Protein AF-A0A3R8LA28-F1 (afdb_monomer)

Sequence (110 aa):
MISAHALTAQLRLLAITLATISLTGASPAEPVALKTYLPDNYTTPATFSIPFARGALASTDDVHIQDGATTPPQQWHALNRWPDGSIQWAQVTCPPPPPPPSRLMRRERS

Structure (mmCIF, N/CA/C/O backbone):
data_AF-A0A3R8LA28-F1
#
_entry.id   AF-A0A3R8LA28-F1
#
loop_
_atom_site.group_PDB
_atom_site.id
_atom_site.type_symbol
_atom_site.label_atom_id
_atom_site.label_alt_id
_atom_site.label_comp_id
_atom_site.label_asym_id
_atom_site.label_entity_id
_atom_site.label_seq_id
_atom_site.pdbx_PDB_ins_code
_atom_site.Cartn_x
_atom_site.Cartn_y
_atom_site.Cartn_z
_atom_site.occupancy
_atom_site.B_iso_or_equiv
_atom_site.auth_seq_id
_atom_site.auth_comp_id
_atom_site.auth_asym_id
_atom_site.auth_atom_id
_atom_site.pdbx_PDB_model_num
ATOM 1 N N . MET A 1 1 ? -54.962 47.796 18.355 1.00 37.28 1 MET A N 1
ATOM 2 C CA . MET A 1 1 ? -54.279 46.803 19.210 1.00 37.28 1 MET A CA 1
ATOM 3 C C . MET A 1 1 ? -52.789 46.839 18.892 1.00 37.28 1 MET A C 1
ATOM 5 O O . MET A 1 1 ? -52.434 46.629 17.747 1.00 37.28 1 MET A O 1
ATOM 9 N N . ILE A 1 2 ? -52.022 47.259 19.903 1.00 36.53 2 ILE A N 1
ATOM 10 C CA . ILE A 1 2 ? -50.583 47.162 20.235 1.00 36.53 2 ILE A CA 1
ATOM 11 C C . ILE A 1 2 ? -49.538 46.915 19.121 1.00 36.53 2 ILE A C 1
ATOM 13 O O . ILE A 1 2 ? -49.597 45.969 18.347 1.00 36.53 2 ILE A O 1
ATOM 17 N N . SER A 1 3 ? -48.550 47.811 19.160 1.00 42.34 3 SER A N 1
ATOM 18 C CA . SER A 1 3 ? -47.334 47.991 18.365 1.00 42.34 3 SER A CA 1
ATOM 19 C C . SER A 1 3 ? -46.124 47.210 18.919 1.00 42.34 3 SER A C 1
ATOM 21 O O . SER A 1 3 ? -46.156 46.752 20.056 1.00 42.34 3 SER A O 1
ATOM 23 N N . ALA A 1 4 ? -45.029 47.238 18.149 1.00 40.94 4 ALA A N 1
ATOM 24 C CA . ALA A 1 4 ? -43.647 47.482 18.597 1.00 40.94 4 ALA A CA 1
ATOM 25 C C . ALA A 1 4 ? -42.615 46.357 18.417 1.00 40.94 4 ALA A C 1
ATOM 27 O O . ALA A 1 4 ? -42.821 45.185 18.705 1.00 40.94 4 ALA A O 1
ATOM 28 N N . HIS A 1 5 ? -41.462 46.813 17.931 1.00 47.88 5 HIS A N 1
ATOM 29 C CA . HIS A 1 5 ? -40.213 46.100 17.734 1.00 47.88 5 HIS A CA 1
ATOM 30 C C . HIS A 1 5 ? -39.516 45.850 19.083 1.00 47.88 5 HIS A C 1
ATOM 32 O O . HIS A 1 5 ? -39.328 46.800 19.837 1.00 47.88 5 HIS A O 1
ATOM 38 N N . ALA A 1 6 ? -39.104 44.608 19.344 1.00 40.00 6 ALA A N 1
ATOM 39 C CA . ALA A 1 6 ? -38.021 44.147 20.234 1.00 40.00 6 ALA A CA 1
ATOM 40 C C . ALA A 1 6 ? -38.168 42.608 20.290 1.00 40.00 6 ALA A C 1
ATOM 42 O O . ALA A 1 6 ? -39.284 42.115 20.336 1.00 40.00 6 ALA A O 1
ATOM 43 N N . LEU A 1 7 ? -37.153 41.752 20.243 1.00 38.44 7 LEU A N 1
ATOM 44 C CA . LEU A 1 7 ? -35.947 41.785 21.045 1.00 38.44 7 LEU A CA 1
ATOM 45 C C . LEU A 1 7 ? -34.924 40.801 20.452 1.00 38.44 7 LEU A C 1
ATOM 47 O O . LEU A 1 7 ? -35.235 39.692 20.026 1.00 38.44 7 LEU A O 1
ATOM 51 N N . THR A 1 8 ? -33.693 41.267 20.454 1.00 46.44 8 THR A N 1
ATOM 52 C CA . THR A 1 8 ? -32.419 40.628 20.156 1.00 46.44 8 THR A CA 1
ATOM 53 C C . THR A 1 8 ? -32.203 39.286 20.879 1.00 46.44 8 THR A C 1
ATOM 55 O O . THR A 1 8 ? -32.529 39.164 22.052 1.00 46.44 8 THR A O 1
ATOM 58 N N . ALA A 1 9 ? -31.513 38.363 20.193 1.00 41.03 9 ALA A N 1
ATOM 59 C CA . ALA A 1 9 ? -30.726 37.237 20.719 1.00 41.03 9 ALA A CA 1
ATOM 60 C C . ALA A 1 9 ? -31.450 36.104 21.480 1.00 41.03 9 ALA A C 1
ATOM 62 O O . ALA A 1 9 ? -31.849 36.278 22.620 1.00 41.03 9 ALA A O 1
ATOM 63 N N . GLN A 1 10 ? -31.402 34.880 20.930 1.00 44.25 10 GLN A N 1
ATOM 64 C CA . GLN A 1 10 ? -30.773 33.746 21.629 1.00 44.25 10 GLN A CA 1
ATOM 65 C C . GLN A 1 10 ? -30.605 32.512 20.723 1.00 44.25 10 GLN A C 1
ATOM 67 O O . GLN A 1 10 ? -31.547 31.838 20.323 1.00 44.25 10 GLN A O 1
ATOM 72 N N . LEU A 1 11 ? -29.336 32.223 20.436 1.00 42.22 11 LEU A N 1
ATOM 73 C CA . LEU A 1 11 ? -28.780 30.911 20.113 1.00 42.22 11 LEU A CA 1
ATOM 74 C C . LEU A 1 11 ? -29.414 29.808 20.995 1.00 42.22 11 LEU A C 1
ATOM 76 O O . LEU A 1 11 ? -29.367 29.949 22.216 1.00 42.22 11 LEU A O 1
ATOM 80 N N . ARG A 1 12 ? -29.882 28.692 20.409 1.00 45.44 12 ARG A N 1
ATOM 81 C CA . ARG A 1 12 ? -29.383 27.313 20.659 1.00 45.44 12 ARG A CA 1
ATOM 82 C C . ARG A 1 12 ? -30.331 26.203 20.153 1.00 45.44 12 ARG A C 1
ATOM 84 O O . ARG A 1 12 ? -31.390 25.986 20.716 1.00 45.44 12 ARG A O 1
ATOM 91 N N . LEU A 1 13 ? -29.773 25.424 19.218 1.00 43.78 13 LEU A N 1
ATOM 92 C CA . LEU A 1 13 ? -29.868 23.965 19.025 1.00 43.78 13 LEU A CA 1
ATOM 93 C C . LEU A 1 13 ? -31.187 23.280 18.601 1.00 43.78 13 LEU A C 1
ATOM 95 O O . LEU A 1 13 ? -32.280 23.655 18.990 1.00 43.78 13 LEU A O 1
ATOM 99 N N . LEU A 1 14 ? -30.957 22.139 17.926 1.00 40.16 14 LEU A N 1
ATOM 100 C CA . LEU A 1 14 ? -31.855 21.099 17.395 1.00 40.16 14 LEU A CA 1
ATOM 101 C C . LEU A 1 14 ? -32.404 21.412 15.987 1.00 40.16 14 LEU A C 1
ATOM 103 O O . LEU A 1 14 ? -33.011 22.443 15.775 1.00 40.16 14 LEU A O 1
ATOM 107 N N . ALA A 1 15 ? -32.234 20.597 14.949 1.00 43.44 15 ALA A N 1
ATOM 108 C CA . ALA A 1 15 ? -31.885 19.190 14.891 1.00 43.44 15 ALA A CA 1
ATOM 109 C C . ALA A 1 15 ? -30.986 18.921 13.682 1.00 43.44 15 ALA A C 1
ATOM 111 O O . ALA A 1 15 ? -31.230 19.357 12.561 1.00 43.44 15 ALA A O 1
ATOM 112 N N . ILE A 1 16 ? -29.942 18.162 13.972 1.00 45.06 16 ILE A N 1
ATOM 113 C CA . ILE A 1 16 ? -29.075 17.468 13.043 1.00 45.06 16 ILE A CA 1
ATOM 114 C C . ILE A 1 16 ? -29.987 16.619 12.147 1.00 45.06 16 ILE A C 1
ATOM 116 O O . ILE A 1 16 ? -30.512 15.602 12.597 1.00 45.06 16 ILE A O 1
ATOM 120 N N . THR A 1 17 ? -30.189 17.007 10.886 1.00 44.12 17 THR A N 1
ATOM 121 C CA . THR 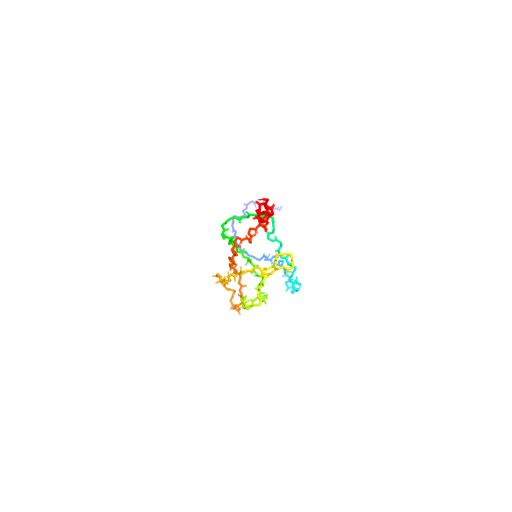A 1 17 ? -30.571 16.047 9.845 1.00 44.12 17 THR A CA 1
ATOM 122 C C . THR A 1 17 ? -29.342 15.195 9.584 1.00 44.12 17 THR A C 1
ATOM 124 O O . THR A 1 17 ? -28.546 15.421 8.675 1.00 44.12 17 THR A O 1
ATOM 127 N N . LEU A 1 18 ? -29.153 14.243 10.495 1.00 42.34 18 LEU A N 1
ATOM 128 C CA . LEU A 1 18 ? -28.201 13.164 10.391 1.00 42.34 18 LEU A CA 1
ATOM 129 C C . LEU A 1 18 ? -28.677 12.369 9.181 1.00 42.34 18 LEU A C 1
ATOM 131 O O . LEU A 1 18 ? -29.606 11.572 9.285 1.00 42.34 18 LEU A O 1
ATOM 135 N N . ALA A 1 19 ? -28.112 12.662 8.012 1.00 44.66 19 ALA A N 1
ATOM 136 C CA . ALA A 1 19 ? -28.210 11.772 6.877 1.00 44.66 19 ALA A CA 1
ATOM 137 C C . ALA A 1 19 ? -27.567 10.462 7.335 1.00 44.66 19 ALA A C 1
ATOM 139 O O . ALA A 1 19 ? -26.347 10.309 7.355 1.00 44.66 19 ALA A O 1
ATOM 140 N N . THR A 1 20 ? -28.412 9.550 7.803 1.00 44.91 20 THR A N 1
ATOM 141 C CA . THR A 1 20 ? -28.123 8.141 7.996 1.00 44.91 20 THR A CA 1
ATOM 142 C C . THR A 1 20 ? -27.763 7.583 6.631 1.00 44.91 20 THR A C 1
ATOM 144 O O . THR A 1 20 ? -28.601 7.012 5.937 1.00 44.91 20 THR A O 1
ATOM 147 N N . ILE A 1 21 ? -26.513 7.776 6.213 1.00 53.66 21 ILE A N 1
ATOM 148 C CA . ILE A 1 21 ? -25.918 6.886 5.231 1.00 53.66 21 ILE A CA 1
ATOM 149 C C . ILE A 1 21 ? -25.722 5.590 6.001 1.00 53.66 21 ILE A C 1
ATOM 151 O O . ILE A 1 21 ? -24.741 5.401 6.718 1.00 53.66 21 ILE A O 1
ATOM 155 N N . SER A 1 22 ? -26.732 4.734 5.920 1.00 40.31 22 SER A N 1
ATOM 156 C CA . SER A 1 22 ? -26.586 3.320 6.195 1.00 40.31 22 SER A CA 1
ATOM 157 C C . SER A 1 22 ? -25.394 2.834 5.370 1.00 40.31 22 SER A C 1
ATOM 159 O O . SER A 1 22 ? -25.522 2.630 4.166 1.00 40.31 22 SER A O 1
ATOM 161 N N . LEU A 1 23 ? -24.223 2.660 5.991 1.00 47.97 23 LEU A N 1
ATOM 162 C CA . LEU A 1 23 ? -23.169 1.806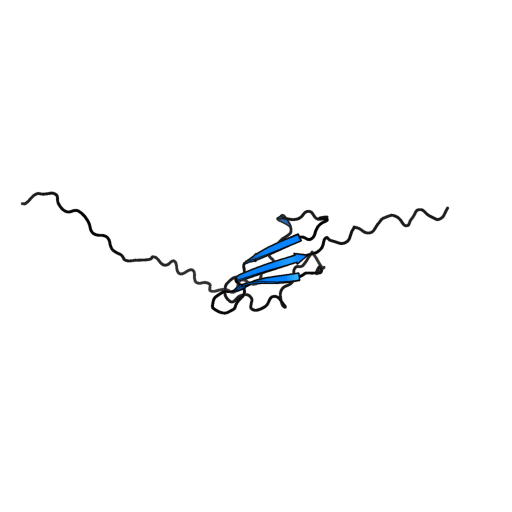 5.441 1.00 47.97 23 LEU A CA 1
ATOM 163 C C . LEU A 1 23 ? -23.637 0.354 5.610 1.00 47.97 23 LEU A C 1
ATOM 165 O O . LEU A 1 23 ? -23.113 -0.417 6.408 1.00 47.97 23 LEU A O 1
ATOM 169 N N . THR A 1 24 ? -24.709 0.001 4.906 1.00 44.19 24 THR A N 1
ATOM 170 C CA . THR A 1 24 ? -25.134 -1.378 4.711 1.00 44.19 24 THR A CA 1
ATOM 171 C C . THR A 1 24 ? -24.652 -1.771 3.334 1.00 44.19 24 THR A C 1
ATOM 173 O O . THR A 1 24 ? -25.172 -1.313 2.323 1.00 44.19 24 THR A O 1
ATOM 176 N N . GLY A 1 25 ? -23.620 -2.600 3.326 1.00 38.84 25 GLY A N 1
ATOM 177 C CA . GLY A 1 25 ? -23.009 -3.111 2.118 1.00 38.84 25 GLY A CA 1
ATOM 178 C C . GLY A 1 25 ? -21.510 -3.014 2.258 1.00 38.84 25 GLY A C 1
ATOM 179 O O . GLY A 1 25 ? -20.916 -1.994 1.925 1.00 38.84 25 GLY A O 1
ATOM 180 N N . ALA A 1 26 ? -20.899 -4.098 2.735 1.00 48.56 26 ALA A N 1
ATOM 181 C CA . ALA A 1 26 ? -19.592 -4.463 2.231 1.00 48.56 26 ALA A CA 1
ATOM 182 C C . ALA A 1 26 ? -19.687 -4.350 0.706 1.00 48.56 26 ALA A C 1
ATOM 184 O O . ALA A 1 26 ? -20.355 -5.162 0.065 1.00 48.56 26 ALA A O 1
ATOM 185 N N . SER A 1 27 ? -19.126 -3.279 0.143 1.00 44.84 27 SER A N 1
ATOM 186 C CA . SER A 1 27 ? -18.895 -3.250 -1.290 1.00 44.84 27 SER A CA 1
ATOM 187 C C . SER A 1 27 ? -18.048 -4.488 -1.554 1.00 44.84 27 SER A C 1
ATOM 189 O O . SER A 1 27 ? -17.024 -4.636 -0.873 1.00 44.84 27 SER A O 1
ATOM 191 N N . PRO A 1 28 ? -18.434 -5.399 -2.467 1.00 44.16 28 PRO A N 1
ATOM 192 C CA . PRO A 1 28 ? -17.449 -6.336 -2.974 1.00 44.16 28 PRO A CA 1
ATOM 193 C C . PRO A 1 28 ? -16.257 -5.480 -3.396 1.00 44.16 28 PRO A C 1
ATOM 195 O O . PRO A 1 28 ? -16.450 -4.388 -3.942 1.00 44.16 28 PRO A O 1
ATOM 198 N N . ALA A 1 29 ? -15.063 -5.898 -2.984 1.00 57.72 29 ALA A N 1
ATOM 199 C CA . ALA A 1 29 ? -13.825 -5.175 -3.212 1.00 57.72 29 ALA A CA 1
ATOM 200 C C . ALA A 1 29 ? -13.588 -5.077 -4.724 1.00 57.72 29 ALA A C 1
ATOM 202 O O . ALA A 1 29 ? -12.883 -5.894 -5.307 1.00 57.72 29 ALA A O 1
ATOM 203 N N . GLU A 1 30 ? -14.247 -4.124 -5.381 1.00 56.72 30 GLU A N 1
ATOM 204 C CA . GLU A 1 30 ? -13.967 -3.807 -6.765 1.00 56.72 30 GLU A CA 1
ATOM 205 C C . GLU A 1 30 ? -12.513 -3.334 -6.808 1.00 56.72 30 GLU A C 1
ATOM 207 O O . GLU A 1 30 ? -12.128 -2.472 -6.006 1.00 56.72 30 GLU A O 1
ATOM 212 N N . PRO A 1 31 ? -11.675 -3.919 -7.680 1.00 61.56 31 PRO A N 1
ATOM 213 C CA . PRO A 1 31 ? -10.279 -3.538 -7.768 1.00 61.56 31 PRO A CA 1
ATOM 214 C C . PRO A 1 31 ? -10.160 -2.035 -8.024 1.00 61.56 31 PRO A C 1
ATOM 216 O O . PRO A 1 31 ? -10.612 -1.523 -9.049 1.00 61.56 31 PRO A O 1
ATOM 219 N N . VAL A 1 32 ? -9.531 -1.312 -7.098 1.00 65.69 32 VAL A N 1
ATOM 220 C CA . VAL A 1 3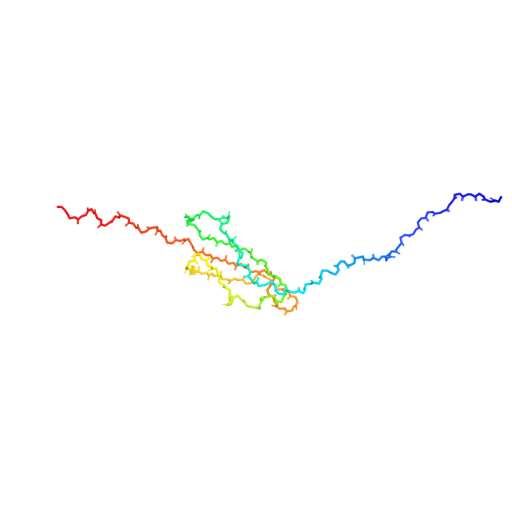2 ? -9.202 0.099 -7.308 1.00 65.69 32 VAL A CA 1
ATOM 221 C C . VAL A 1 32 ? -8.089 0.161 -8.352 1.00 65.69 32 VAL A C 1
ATOM 223 O O . VAL A 1 32 ? -6.956 -0.245 -8.092 1.00 65.69 32 VAL A O 1
ATOM 226 N N . ALA A 1 33 ? -8.401 0.643 -9.556 1.00 65.19 33 ALA A N 1
ATOM 227 C CA . ALA A 1 33 ? -7.430 0.714 -10.642 1.00 65.19 33 ALA A CA 1
ATOM 228 C C . ALA A 1 33 ? -6.354 1.782 -10.363 1.00 65.19 33 ALA A C 1
ATOM 230 O O . ALA A 1 33 ? -6.614 2.982 -10.433 1.00 65.19 33 ALA A O 1
ATOM 231 N N . LEU A 1 34 ? -5.116 1.347 -10.105 1.00 64.50 34 LEU A N 1
ATOM 232 C CA . LEU A 1 34 ? -3.956 2.233 -9.901 1.00 64.50 34 LEU A CA 1
ATOM 233 C C . LEU A 1 34 ? -3.345 2.758 -11.214 1.00 64.50 34 LEU A C 1
ATOM 235 O O . LEU A 1 34 ? -2.540 3.691 -11.197 1.00 64.50 34 LEU A O 1
ATOM 239 N N . LYS A 1 35 ? -3.734 2.177 -12.358 1.00 59.59 35 LYS A N 1
ATOM 240 C CA . LYS A 1 35 ? -3.106 2.405 -13.670 1.00 59.59 35 LYS A CA 1
ATOM 241 C C . LYS A 1 35 ? -3.124 3.870 -14.125 1.00 59.59 35 LYS A C 1
ATOM 243 O O . LYS A 1 35 ? -2.254 4.285 -14.877 1.00 59.59 35 LYS A O 1
ATOM 248 N N . THR A 1 36 ? -4.065 4.676 -13.637 1.00 59.94 36 THR A N 1
ATOM 249 C CA . THR A 1 36 ? -4.197 6.089 -14.028 1.00 59.94 36 THR A CA 1
ATOM 250 C C . THR A 1 36 ? -2.996 6.952 -13.616 1.00 59.94 36 THR A C 1
ATOM 252 O O . THR A 1 36 ? -2.801 8.021 -14.187 1.00 59.94 36 THR A O 1
ATOM 255 N N . TYR A 1 37 ? -2.179 6.511 -12.653 1.00 64.69 37 TYR A N 1
ATOM 256 C CA . TYR A 1 37 ? -1.129 7.348 -12.059 1.00 64.69 37 TYR A CA 1
ATOM 257 C C . TYR A 1 37 ? 0.305 6.975 -12.444 1.00 64.69 37 TYR A C 1
ATOM 259 O O . TYR A 1 37 ? 1.208 7.772 -12.192 1.00 64.69 37 TYR A O 1
ATOM 267 N N . LEU A 1 38 ? 0.538 5.809 -13.054 1.00 72.06 38 LEU A N 1
ATOM 268 C CA . LEU A 1 38 ? 1.883 5.369 -13.428 1.00 72.06 38 LEU A CA 1
ATOM 269 C C . LEU A 1 38 ? 2.006 5.131 -14.935 1.00 72.06 38 LEU A C 1
ATOM 271 O O . LEU A 1 38 ? 1.116 4.524 -15.529 1.00 72.06 38 LEU A O 1
ATOM 275 N N . PRO A 1 39 ? 3.125 5.537 -15.561 1.00 75.44 39 PRO A N 1
ATOM 276 C CA . PRO A 1 39 ? 3.452 5.070 -16.900 1.00 75.44 39 PRO A CA 1
ATOM 277 C C . PRO A 1 39 ? 3.764 3.566 -16.869 1.00 75.44 39 PRO A C 1
ATOM 279 O O . PRO A 1 39 ? 4.351 3.082 -15.904 1.00 75.44 39 PRO A O 1
ATOM 282 N N . ASP A 1 40 ? 3.475 2.846 -17.959 1.00 77.50 40 ASP A N 1
ATOM 283 C CA . ASP A 1 40 ? 3.697 1.388 -18.059 1.00 77.50 40 ASP A CA 1
ATOM 284 C C . ASP A 1 40 ? 5.173 0.959 -17.846 1.00 77.50 40 ASP A C 1
ATOM 286 O O . ASP A 1 40 ? 5.451 -0.213 -17.631 1.00 77.50 40 ASP A O 1
ATOM 290 N N . ASN A 1 41 ? 6.135 1.893 -17.899 1.00 78.62 41 ASN A N 1
ATOM 291 C CA . ASN A 1 41 ? 7.579 1.633 -17.778 1.00 78.62 41 ASN A CA 1
ATOM 292 C C . ASN A 1 41 ? 8.254 2.532 -16.729 1.00 78.62 41 ASN A C 1
ATOM 294 O O . ASN A 1 41 ? 9.320 3.102 -16.974 1.00 78.62 41 ASN A O 1
ATOM 298 N N . TYR A 1 42 ? 7.612 2.734 -15.581 1.00 82.19 42 TYR A N 1
ATOM 299 C CA . TYR A 1 42 ? 8.213 3.505 -14.495 1.00 82.19 42 TYR A CA 1
ATOM 300 C C . TYR A 1 42 ? 9.530 2.861 -14.014 1.00 82.19 42 TYR A C 1
ATOM 302 O O . TYR A 1 42 ? 9.655 1.642 -13.968 1.00 82.19 42 TYR A O 1
ATOM 310 N N . THR A 1 43 ? 10.537 3.674 -13.680 1.00 87.69 43 THR A N 1
ATOM 311 C CA . THR A 1 43 ? 11.909 3.198 -13.388 1.00 87.69 43 THR A CA 1
ATOM 312 C C . THR A 1 43 ? 12.285 3.237 -11.907 1.00 87.69 43 THR A C 1
ATOM 314 O O . THR A 1 43 ? 13.336 2.729 -11.522 1.00 87.69 43 THR A O 1
ATOM 317 N N . THR A 1 44 ? 11.438 3.821 -11.063 1.00 89.94 44 THR A N 1
ATOM 318 C CA . THR A 1 44 ? 11.643 3.960 -9.614 1.00 89.94 44 THR A CA 1
ATOM 319 C C . THR A 1 44 ? 10.504 3.289 -8.859 1.00 89.94 44 THR A C 1
ATOM 321 O O . THR A 1 44 ? 9.386 3.342 -9.355 1.00 89.94 44 THR A O 1
ATOM 324 N N . PRO A 1 45 ? 10.713 2.724 -7.659 1.00 91.44 45 PRO A N 1
ATOM 325 C CA . PRO A 1 45 ? 9.617 2.152 -6.882 1.00 91.44 45 PRO A CA 1
ATOM 326 C C . PRO A 1 45 ? 8.428 3.111 -6.761 1.00 91.44 45 PRO A C 1
ATOM 328 O O . PRO A 1 45 ? 8.610 4.310 -6.537 1.00 91.44 45 PRO A O 1
ATOM 331 N N . ALA A 1 46 ? 7.224 2.577 -6.927 1.00 89.31 46 ALA A N 1
ATOM 332 C CA . ALA A 1 46 ? 5.992 3.334 -6.814 1.00 89.31 46 ALA A CA 1
ATOM 333 C C . ALA A 1 46 ? 5.324 3.048 -5.472 1.00 89.31 46 ALA A C 1
ATOM 335 O O . ALA A 1 46 ? 5.149 1.887 -5.098 1.00 89.31 46 ALA A O 1
ATOM 336 N N . THR A 1 47 ? 4.928 4.108 -4.771 1.00 91.62 47 THR A N 1
ATOM 337 C CA . THR A 1 47 ? 4.290 4.022 -3.457 1.00 91.62 47 THR A CA 1
ATOM 338 C C . THR A 1 47 ? 2.921 4.688 -3.492 1.00 91.62 47 THR A C 1
ATOM 340 O O . THR A 1 47 ? 2.790 5.831 -3.929 1.00 91.62 47 THR A O 1
ATOM 343 N N . PHE A 1 48 ? 1.906 3.989 -2.987 1.00 88.12 48 PHE A N 1
ATOM 344 C CA . PHE A 1 48 ? 0.521 4.455 -2.948 1.00 88.12 48 PHE A CA 1
ATOM 345 C C . PHE A 1 48 ? -0.054 4.335 -1.545 1.00 88.12 48 PHE A C 1
ATOM 347 O O . PHE A 1 48 ? 0.256 3.381 -0.835 1.00 88.12 48 PHE A O 1
ATOM 354 N N . SER A 1 49 ? -0.946 5.256 -1.186 1.00 91.44 49 SER A N 1
ATOM 355 C CA . SER A 1 49 ? -1.761 5.160 0.026 1.00 91.44 49 SER A CA 1
ATOM 356 C C . SER A 1 49 ? -3.211 4.894 -0.359 1.00 91.44 49 SER A C 1
ATOM 358 O O . SER A 1 49 ? -3.792 5.646 -1.140 1.00 91.44 49 SER A O 1
ATOM 360 N N . ILE A 1 50 ? -3.792 3.831 0.191 1.00 90.25 50 ILE A N 1
ATOM 361 C CA . ILE A 1 50 ? -5.134 3.351 -0.140 1.00 90.25 50 ILE A CA 1
ATOM 362 C C . ILE A 1 50 ? -6.004 3.428 1.124 1.00 90.25 50 ILE A C 1
ATOM 364 O O . ILE A 1 50 ? -5.622 2.861 2.156 1.00 90.25 50 ILE A O 1
ATOM 368 N N . PRO A 1 51 ? -7.148 4.135 1.077 1.00 92.00 51 PRO A N 1
ATOM 369 C CA . PRO A 1 51 ? -8.095 4.156 2.178 1.00 92.00 51 PRO A CA 1
ATOM 370 C C . PRO A 1 51 ? -8.985 2.911 2.154 1.00 92.00 51 PRO A C 1
ATOM 372 O O . PRO A 1 51 ? -9.425 2.466 1.094 1.00 92.00 51 PRO A O 1
ATOM 375 N N . PHE A 1 52 ? -9.321 2.403 3.336 1.00 88.12 52 PHE A N 1
ATOM 376 C CA . PHE A 1 52 ? -10.269 1.309 3.520 1.00 88.12 52 PHE A CA 1
ATOM 377 C C . PHE A 1 52 ? -11.437 1.754 4.398 1.00 88.12 52 PHE A C 1
ATOM 379 O O . PHE A 1 52 ? -11.286 2.505 5.370 1.00 88.12 52 PHE A O 1
ATOM 386 N N . ALA A 1 53 ? -12.630 1.272 4.049 1.00 90.12 53 ALA A N 1
ATOM 387 C CA . ALA A 1 53 ? -13.807 1.470 4.876 1.00 90.12 53 ALA A CA 1
ATOM 388 C C . ALA A 1 53 ? -13.627 0.785 6.239 1.00 90.12 53 ALA A C 1
ATOM 390 O O . ALA A 1 53 ? -12.954 -0.240 6.370 1.00 90.12 53 ALA A O 1
ATOM 391 N N . ARG A 1 54 ? -14.253 1.352 7.269 1.00 93.25 54 ARG A N 1
ATOM 392 C CA . ARG A 1 54 ? -14.229 0.783 8.616 1.00 93.25 54 ARG A CA 1
ATOM 393 C C . ARG A 1 54 ? -14.808 -0.634 8.619 1.00 93.25 54 ARG A C 1
ATOM 395 O O . ARG A 1 54 ? -15.866 -0.869 8.044 1.00 93.25 54 ARG A O 1
ATOM 402 N N . GLY A 1 55 ? -14.103 -1.563 9.256 1.00 92.50 55 GLY A N 1
ATOM 403 C CA . GLY A 1 55 ? -14.447 -2.984 9.309 1.00 92.50 55 GLY A CA 1
ATOM 404 C C . GLY A 1 55 ? -14.120 -3.779 8.038 1.00 92.50 55 GLY A C 1
ATOM 405 O O . GLY A 1 55 ? -14.318 -4.989 8.042 1.00 92.50 55 GLY A O 1
ATOM 406 N N . ALA A 1 56 ? -13.616 -3.147 6.969 1.00 90.19 56 ALA A N 1
ATOM 407 C CA . ALA A 1 56 ? -13.392 -3.825 5.689 1.00 90.19 56 ALA A CA 1
ATOM 408 C C . ALA A 1 56 ? -12.091 -4.636 5.637 1.00 90.19 56 ALA A C 1
ATOM 410 O O . ALA A 1 56 ? -12.035 -5.652 4.951 1.00 90.19 56 ALA A O 1
ATOM 411 N N . LEU A 1 57 ? -11.047 -4.189 6.343 1.00 91.50 57 LEU A N 1
ATOM 412 C CA . LEU A 1 57 ? -9.736 -4.831 6.308 1.00 91.50 57 LEU A CA 1
ATOM 413 C C . LEU A 1 57 ? -9.120 -4.918 7.705 1.00 91.50 57 LEU A C 1
ATOM 415 O O . LEU A 1 57 ? -8.901 -3.898 8.355 1.00 91.50 57 LEU A O 1
ATOM 419 N N . ALA A 1 58 ? -8.816 -6.130 8.170 1.00 92.50 58 ALA A N 1
ATOM 420 C CA . ALA A 1 58 ? -8.200 -6.351 9.481 1.00 92.50 58 ALA A CA 1
ATOM 421 C C . ALA A 1 58 ? -6.658 -6.352 9.422 1.00 92.50 58 ALA A C 1
ATOM 423 O O . ALA A 1 58 ? -6.000 -5.734 10.270 1.00 92.50 58 ALA A O 1
ATOM 424 N N . SER A 1 59 ? -6.092 -7.006 8.403 1.00 92.56 59 SER A N 1
ATOM 425 C CA . SER A 1 59 ? -4.651 -7.129 8.157 1.00 92.56 59 SER A CA 1
ATOM 426 C C . SER A 1 59 ? -4.310 -6.842 6.696 1.00 92.56 59 SER A C 1
ATOM 428 O O . SER A 1 59 ? -5.160 -6.968 5.823 1.00 92.56 59 SER A O 1
ATOM 430 N N . THR A 1 60 ? -3.061 -6.465 6.425 1.00 93.00 60 THR A N 1
ATOM 431 C CA . THR A 1 60 ? -2.537 -6.307 5.060 1.00 93.00 60 THR A CA 1
ATOM 432 C C . THR A 1 60 ? -2.123 -7.628 4.413 1.00 93.00 60 THR A C 1
ATOM 434 O O . THR A 1 60 ? -1.820 -7.633 3.227 1.00 93.00 60 THR A O 1
ATOM 437 N N . ASP A 1 61 ? -2.094 -8.728 5.170 1.00 89.25 61 ASP A N 1
ATOM 438 C CA . ASP A 1 61 ? -1.620 -10.033 4.683 1.00 89.25 61 ASP A CA 1
ATOM 439 C C . ASP A 1 61 ? -2.498 -10.608 3.560 1.00 89.25 61 ASP A C 1
ATOM 441 O O . ASP A 1 61 ? -1.996 -11.310 2.687 1.00 89.25 61 ASP A O 1
ATOM 445 N N . ASP A 1 62 ? -3.787 -10.252 3.551 1.00 81.38 62 ASP A N 1
ATOM 446 C CA . ASP A 1 62 ? -4.775 -10.716 2.569 1.00 81.38 62 ASP A CA 1
ATOM 447 C C . ASP A 1 62 ? -4.957 -9.745 1.383 1.00 81.38 62 ASP A C 1
ATOM 449 O O . ASP A 1 62 ? -5.862 -9.916 0.562 1.00 81.38 62 ASP A O 1
ATOM 453 N N . VAL A 1 63 ? -4.140 -8.688 1.292 1.00 86.81 63 VAL A N 1
ATOM 454 C CA . VAL A 1 63 ? -4.263 -7.661 0.247 1.00 86.81 63 VAL A CA 1
ATOM 455 C C . VAL A 1 63 ? -3.173 -7.817 -0.798 1.00 86.81 63 VAL A C 1
ATOM 457 O O . VAL A 1 63 ? -1.980 -7.846 -0.496 1.00 86.81 63 VAL A O 1
ATOM 460 N N . HIS A 1 64 ? -3.590 -7.826 -2.063 1.00 88.25 64 HIS A N 1
ATOM 461 C CA . HIS A 1 64 ? -2.680 -7.922 -3.192 1.00 88.25 64 HIS A CA 1
ATOM 462 C C . HIS A 1 64 ? -3.008 -6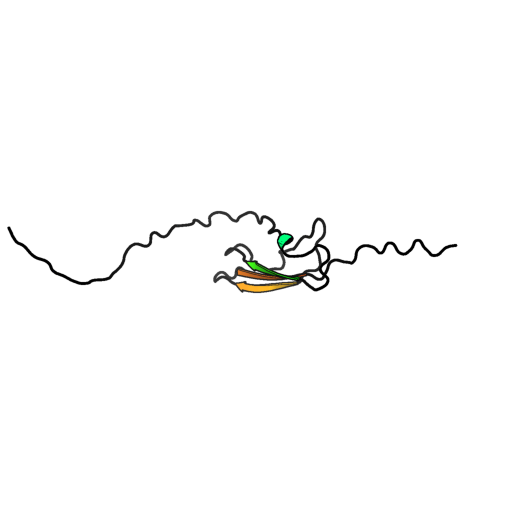.897 -4.276 1.00 88.25 64 HIS A C 1
ATOM 464 O O . HIS A 1 64 ? -4.147 -6.782 -4.722 1.00 88.25 64 HIS A O 1
ATOM 470 N N . ILE A 1 65 ? -1.981 -6.197 -4.749 1.00 86.00 65 ILE A N 1
ATOM 471 C CA . ILE A 1 65 ? -1.991 -5.491 -6.026 1.00 86.00 65 ILE A CA 1
ATOM 472 C C . ILE A 1 65 ? -1.787 -6.509 -7.147 1.00 86.00 65 ILE A C 1
ATOM 474 O O . ILE A 1 65 ? -0.891 -7.350 -7.071 1.00 86.00 65 ILE A O 1
ATOM 478 N N . GLN A 1 66 ? -2.606 -6.404 -8.190 1.00 86.12 66 GLN A N 1
ATOM 479 C CA . GLN A 1 66 ? -2.476 -7.171 -9.426 1.00 86.12 66 GLN A CA 1
ATOM 480 C C . GLN A 1 66 ? -2.139 -6.230 -10.587 1.00 86.12 66 GLN A C 1
ATOM 482 O O . GLN A 1 66 ? -2.728 -5.155 -10.712 1.00 86.12 66 GLN A O 1
ATOM 487 N N . ASP A 1 67 ? -1.214 -6.657 -11.444 1.00 79.62 67 ASP A N 1
ATOM 488 C CA . ASP A 1 67 ? -0.925 -6.059 -12.746 1.00 79.62 67 ASP A CA 1
ATOM 489 C C . ASP A 1 67 ? -1.235 -7.090 -13.842 1.00 79.62 67 ASP A C 1
ATOM 491 O O . ASP A 1 67 ? -0.477 -8.036 -14.093 1.00 79.62 67 ASP A O 1
ATOM 495 N N . GLY A 1 68 ? -2.426 -6.964 -14.434 1.00 81.12 68 GLY A N 1
ATOM 496 C CA . GLY A 1 68 ? -2.971 -7.958 -15.355 1.00 81.12 68 GLY A CA 1
ATOM 497 C C . GLY A 1 68 ? -3.096 -9.334 -14.694 1.00 81.12 68 GLY A C 1
ATOM 498 O O . GLY A 1 68 ? -3.858 -9.510 -13.751 1.00 81.12 68 GLY A O 1
ATOM 499 N N . ALA A 1 69 ? -2.344 -10.314 -15.201 1.00 83.25 69 ALA A N 1
ATOM 500 C CA . ALA A 1 69 ? -2.298 -11.677 -14.663 1.00 83.25 69 ALA A CA 1
ATOM 501 C C . ALA A 1 69 ? -1.169 -11.898 -13.638 1.00 83.25 69 ALA A C 1
ATOM 503 O O . ALA A 1 69 ? -0.952 -13.025 -13.193 1.00 83.25 69 ALA A O 1
ATOM 504 N N . THR A 1 70 ? -0.408 -10.854 -13.305 1.00 82.94 70 THR A N 1
ATOM 505 C CA . THR A 1 70 ? 0.768 -10.950 -12.437 1.00 82.94 70 THR A CA 1
ATOM 506 C C . THR A 1 70 ? 0.536 -10.242 -11.111 1.00 82.94 70 THR A C 1
ATOM 508 O O . THR A 1 70 ? -0.146 -9.224 -11.042 1.00 82.94 70 THR A O 1
ATOM 511 N N . THR A 1 71 ? 1.134 -10.774 -10.050 1.00 88.12 71 THR A N 1
ATOM 512 C CA . THR A 1 71 ? 1.176 -10.130 -8.736 1.00 88.12 71 THR A CA 1
ATOM 513 C C . THR A 1 71 ? 2.612 -9.667 -8.516 1.00 88.12 71 THR A C 1
ATOM 515 O O . THR A 1 71 ? 3.466 -10.508 -8.215 1.00 88.12 71 THR A O 1
ATOM 518 N N . PRO A 1 72 ? 2.933 -8.377 -8.723 1.00 87.19 72 PRO A N 1
ATOM 519 C CA . PRO A 1 72 ? 4.289 -7.893 -8.503 1.00 87.19 72 PRO A CA 1
ATOM 520 C C . PRO A 1 72 ? 4.692 -8.054 -7.027 1.00 87.19 72 PRO A C 1
ATOM 522 O O . PRO A 1 72 ? 3.823 -8.097 -6.145 1.00 87.19 72 PRO A O 1
ATOM 525 N N . PRO A 1 73 ? 6.004 -8.112 -6.725 1.00 92.19 73 PRO A N 1
ATOM 526 C CA . PRO A 1 73 ? 6.471 -7.971 -5.354 1.00 92.19 73 PRO A CA 1
ATOM 527 C C . PRO A 1 73 ? 5.903 -6.686 -4.751 1.00 92.19 73 PRO A C 1
ATOM 529 O O . PRO A 1 73 ? 5.928 -5.633 -5.382 1.00 92.19 73 PRO A O 1
ATOM 532 N N . GLN A 1 74 ? 5.378 -6.776 -3.538 1.00 93.56 74 GLN A N 1
ATOM 533 C CA . GLN A 1 74 ? 4.687 -5.669 -2.893 1.00 93.56 74 GLN A CA 1
ATOM 534 C C . GLN A 1 74 ? 4.983 -5.680 -1.403 1.00 93.56 74 GLN A C 1
ATOM 536 O O . GLN A 1 74 ? 5.023 -6.739 -0.775 1.00 93.56 74 GLN A O 1
ATOM 541 N N . GLN A 1 75 ? 5.191 -4.496 -0.842 1.00 96.00 75 GLN A N 1
ATOM 542 C CA . GLN A 1 75 ? 5.391 -4.319 0.586 1.00 96.00 75 GLN A CA 1
ATOM 543 C C . GLN A 1 75 ? 4.290 -3.430 1.142 1.00 96.00 75 GLN A C 1
ATOM 545 O O . GLN A 1 75 ? 4.169 -2.271 0.744 1.00 96.00 75 GLN A O 1
ATOM 550 N N . TRP A 1 76 ? 3.516 -3.983 2.071 1.00 95.62 76 TRP A N 1
ATOM 551 C CA . TRP A 1 76 ? 2.416 -3.288 2.721 1.00 95.62 76 TRP A CA 1
ATOM 552 C C . TRP A 1 76 ? 2.793 -2.776 4.106 1.00 95.62 76 TRP A C 1
ATOM 554 O O . TRP A 1 76 ? 3.552 -3.405 4.845 1.00 95.62 76 TRP A O 1
ATOM 564 N N . HIS A 1 77 ? 2.210 -1.639 4.473 1.00 95.75 77 HIS A N 1
ATOM 565 C CA . HIS A 1 77 ? 2.293 -1.080 5.812 1.00 95.75 77 HIS A CA 1
ATOM 566 C C . HIS A 1 77 ? 0.970 -0.412 6.192 1.00 95.75 77 HIS A C 1
ATOM 568 O O . HIS A 1 77 ? 0.480 0.461 5.477 1.00 95.75 77 HIS A O 1
ATOM 574 N N . ALA A 1 78 ? 0.384 -0.795 7.327 1.00 96.00 78 ALA A N 1
ATOM 575 C CA . ALA A 1 78 ? -0.778 -0.095 7.867 1.00 96.00 78 ALA A CA 1
ATOM 576 C C . ALA A 1 78 ? -0.333 1.253 8.455 1.00 96.00 78 ALA A C 1
ATOM 578 O O . ALA A 1 78 ? 0.454 1.282 9.396 1.00 96.00 78 ALA A O 1
ATOM 579 N N . LEU A 1 79 ? -0.847 2.360 7.917 1.00 96.81 79 LEU A N 1
ATOM 580 C CA . LEU A 1 79 ? -0.512 3.712 8.375 1.00 96.81 79 LEU A CA 1
ATOM 581 C C . LEU A 1 79 ? -1.325 4.107 9.610 1.00 96.81 79 LEU A C 1
ATOM 583 O O . LEU A 1 79 ? -0.801 4.728 10.531 1.00 96.81 79 LEU A O 1
ATOM 587 N N . ASN A 1 80 ? -2.614 3.761 9.632 1.00 96.50 80 ASN A N 1
ATOM 588 C CA . ASN A 1 80 ? -3.484 3.976 10.784 1.00 96.50 80 ASN A CA 1
ATOM 589 C C . ASN A 1 80 ? -4.674 3.002 10.800 1.00 96.50 80 ASN A C 1
ATOM 591 O O . ASN A 1 80 ? -4.933 2.260 9.846 1.00 96.50 80 ASN A O 1
ATOM 595 N N . ARG A 1 81 ? -5.393 2.996 11.925 1.00 97.56 81 ARG A N 1
ATOM 596 C CA . ARG A 1 81 ? -6.516 2.095 12.191 1.00 97.56 81 ARG A CA 1
ATOM 597 C C . ARG A 1 81 ? -7.713 2.86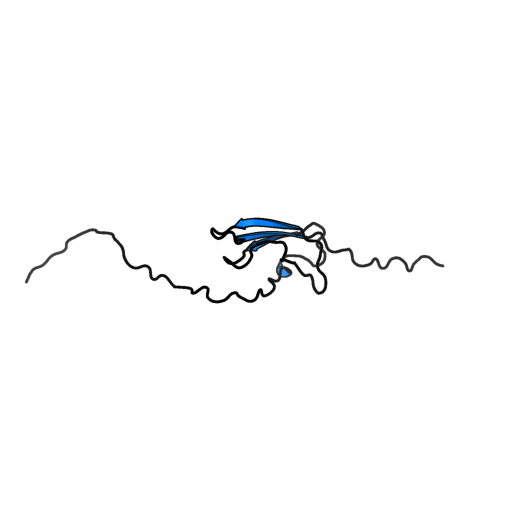1 12.737 1.00 97.56 81 ARG A C 1
ATOM 599 O O . ARG A 1 81 ? -7.557 3.844 13.459 1.00 97.56 81 ARG A O 1
ATOM 606 N N . TRP A 1 82 ? -8.900 2.369 12.416 1.00 97.25 82 TRP A N 1
ATOM 607 C CA . TRP A 1 82 ? -10.148 2.771 13.044 1.00 97.25 82 TRP A CA 1
ATOM 608 C C . TRP A 1 82 ? -10.214 2.284 14.505 1.00 97.25 82 TRP A C 1
ATOM 610 O O . TRP A 1 82 ? -9.478 1.372 14.887 1.00 97.25 82 TRP A O 1
ATOM 620 N N . PRO A 1 83 ? -11.129 2.824 15.336 1.00 97.69 83 PRO A N 1
ATOM 621 C CA . PRO A 1 83 ? -11.267 2.409 16.738 1.00 97.69 83 PRO A CA 1
ATOM 622 C C . PRO A 1 83 ? -11.619 0.93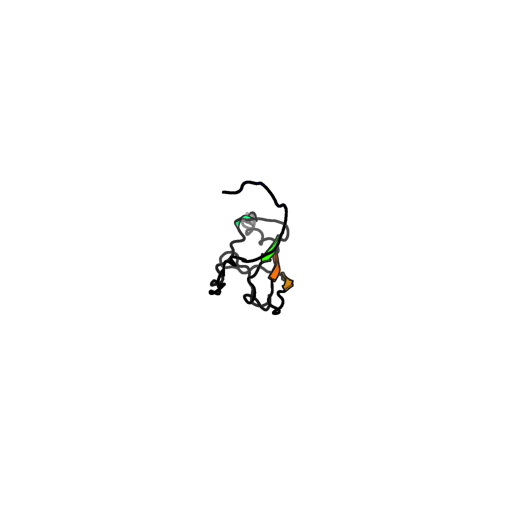0 16.966 1.00 97.69 83 PRO A C 1
ATOM 624 O O . PRO A 1 83 ? -11.434 0.432 18.069 1.00 97.69 83 PRO A O 1
ATOM 627 N N . ASP A 1 84 ? -12.144 0.229 15.957 1.00 95.38 84 ASP A N 1
ATOM 628 C CA . ASP A 1 84 ? -12.410 -1.218 16.019 1.00 95.38 84 ASP A CA 1
ATOM 629 C C . ASP A 1 84 ? -11.197 -2.084 15.635 1.00 95.38 84 ASP A C 1
ATOM 631 O O . ASP A 1 84 ? -11.301 -3.306 15.590 1.00 95.38 84 ASP A O 1
ATOM 635 N N . GLY A 1 85 ? -10.051 -1.462 15.349 1.00 95.62 85 GLY A N 1
ATOM 636 C CA . GLY A 1 85 ? -8.817 -2.135 14.957 1.00 95.62 85 GLY A CA 1
ATOM 637 C C . GLY A 1 85 ? -8.679 -2.398 13.456 1.00 95.62 85 GLY A C 1
ATOM 638 O O . GLY A 1 85 ? -7.576 -2.739 13.016 1.00 95.62 85 GLY A O 1
ATOM 639 N N . SER A 1 86 ? -9.730 -2.195 12.656 1.00 95.88 86 SER A N 1
ATOM 640 C CA . SER A 1 86 ? -9.632 -2.299 11.195 1.00 95.88 86 SER A CA 1
ATOM 641 C C . SER A 1 86 ? -8.718 -1.215 10.618 1.00 95.88 86 SER A C 1
ATOM 643 O O . SER A 1 86 ? -8.596 -0.118 11.164 1.00 95.88 86 SER A O 1
ATOM 645 N N . ILE A 1 87 ? -8.033 -1.525 9.523 1.00 95.56 87 ILE A N 1
ATOM 646 C CA . ILE A 1 87 ? -7.126 -0.603 8.842 1.00 95.56 87 ILE A CA 1
ATOM 647 C C . ILE A 1 87 ? -7.949 0.510 8.197 1.00 95.56 87 ILE A C 1
ATOM 649 O O . ILE A 1 87 ? -8.930 0.248 7.506 1.00 95.56 87 ILE A O 1
ATOM 653 N N . GLN A 1 88 ? -7.536 1.755 8.426 1.00 95.00 88 GLN A N 1
ATOM 654 C CA . GLN A 1 88 ? -8.144 2.923 7.796 1.00 95.00 88 GLN A CA 1
ATOM 655 C C . GLN A 1 88 ? -7.341 3.358 6.567 1.00 95.00 88 GLN A C 1
ATOM 657 O O . GLN A 1 88 ? -7.922 3.605 5.514 1.00 95.00 88 GLN A O 1
ATOM 662 N N . TRP A 1 89 ? -6.017 3.412 6.682 1.00 95.69 89 TRP A N 1
ATOM 663 C CA . TRP A 1 89 ? -5.103 3.664 5.574 1.00 95.69 89 TRP A CA 1
ATOM 664 C C . TRP A 1 89 ? -3.992 2.626 5.573 1.00 95.69 89 TRP A C 1
ATOM 666 O O . TRP A 1 89 ? -3.362 2.382 6.606 1.00 95.69 89 TRP A O 1
ATOM 676 N N . ALA A 1 90 ? -3.707 2.069 4.400 1.00 95.00 90 ALA A N 1
ATOM 677 C CA . ALA A 1 90 ? -2.498 1.293 4.169 1.00 95.00 90 ALA A CA 1
ATOM 678 C C . ALA A 1 90 ? -1.669 1.924 3.056 1.00 95.00 90 ALA A C 1
ATOM 680 O O . ALA A 1 90 ? -2.203 2.534 2.129 1.00 95.00 90 ALA A O 1
ATOM 681 N N . GLN A 1 91 ? -0.3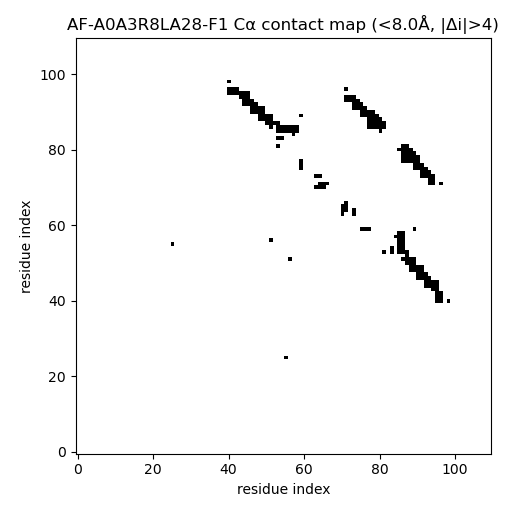61 1.751 3.153 1.00 95.06 91 GLN A N 1
ATOM 682 C CA . GLN A 1 91 ? 0.587 2.086 2.114 1.00 95.06 91 GLN A CA 1
ATOM 683 C C . GLN A 1 91 ? 1.100 0.805 1.468 1.00 95.06 91 GLN A C 1
ATOM 685 O O . GLN A 1 91 ? 1.392 -0.163 2.170 1.00 95.06 91 GLN A O 1
ATOM 690 N N . VAL A 1 92 ? 1.240 0.820 0.146 1.00 94.44 92 VAL A N 1
ATOM 691 C CA . VAL A 1 92 ? 1.895 -0.241 -0.619 1.00 94.44 92 VAL A CA 1
ATOM 692 C C . VAL A 1 92 ? 3.019 0.347 -1.449 1.00 94.44 92 VAL A C 1
ATOM 694 O O . VAL A 1 92 ? 2.861 1.415 -2.039 1.00 94.44 92 VAL A O 1
ATOM 697 N N . THR A 1 93 ? 4.153 -0.346 -1.486 1.00 94.25 93 THR A N 1
ATOM 698 C CA . THR A 1 93 ? 5.269 -0.030 -2.381 1.00 94.25 93 THR A 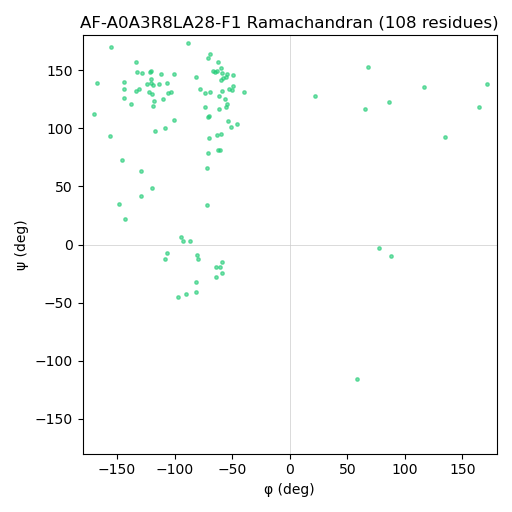CA 1
ATOM 699 C C . THR A 1 93 ? 5.543 -1.204 -3.310 1.00 94.25 93 THR A C 1
ATOM 701 O O . THR A 1 93 ? 5.699 -2.335 -2.843 1.00 94.25 93 THR A O 1
ATOM 704 N N . CYS A 1 94 ? 5.628 -0.920 -4.610 1.00 91.88 94 CYS A N 1
ATOM 705 C CA . CYS A 1 94 ? 5.941 -1.880 -5.667 1.00 91.88 94 CYS A CA 1
ATOM 706 C C . CYS A 1 94 ? 7.242 -1.464 -6.385 1.00 91.88 94 CYS A C 1
ATOM 708 O O . CYS A 1 94 ? 7.428 -0.274 -6.661 1.00 91.88 94 CYS A O 1
ATOM 710 N N . PRO A 1 95 ? 8.156 -2.398 -6.700 1.00 91.50 95 PRO A N 1
ATOM 711 C CA . PRO A 1 95 ? 9.330 -2.110 -7.517 1.00 91.50 95 PRO A CA 1
ATOM 712 C C . PRO A 1 95 ? 8.930 -1.871 -8.985 1.00 91.50 95 PRO A C 1
ATOM 714 O O . PRO A 1 95 ? 7.862 -2.324 -9.394 1.00 91.50 95 PRO A O 1
ATOM 717 N N . PRO A 1 96 ? 9.786 -1.216 -9.793 1.00 88.81 96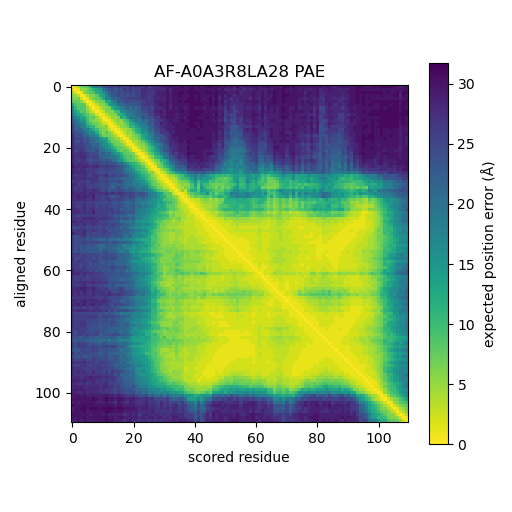 PRO A N 1
ATOM 718 C CA . PRO A 1 96 ? 9.555 -1.069 -11.229 1.00 88.81 96 PRO A CA 1
ATOM 719 C C . PRO A 1 96 ? 9.337 -2.417 -11.929 1.00 88.81 96 PRO A C 1
ATOM 721 O O . PRO A 1 96 ? 9.940 -3.418 -11.518 1.00 88.81 96 PRO A O 1
ATOM 724 N N . PRO A 1 97 ? 8.493 -2.466 -12.979 1.00 84.12 97 PRO A N 1
ATOM 725 C CA . PRO A 1 97 ? 8.274 -3.679 -13.745 1.00 84.12 97 PRO A CA 1
ATOM 726 C C . PRO A 1 97 ? 9.599 -4.149 -14.358 1.00 84.12 97 PRO A C 1
ATOM 728 O O . PRO A 1 97 ? 10.488 -3.333 -14.632 1.00 84.12 97 PRO A O 1
ATOM 731 N N . PRO A 1 98 ? 9.759 -5.463 -14.584 1.00 82.12 98 PRO A N 1
ATOM 732 C CA . PRO A 1 98 ? 10.946 -5.969 -15.249 1.00 82.12 98 PRO A CA 1
ATOM 733 C C . PRO A 1 98 ? 11.080 -5.317 -16.633 1.00 82.12 98 PRO A C 1
ATOM 735 O O . PRO A 1 98 ? 10.071 -5.092 -17.308 1.00 82.12 98 PRO A O 1
ATOM 738 N N . PRO A 1 99 ? 12.311 -5.021 -17.084 1.00 77.12 99 PRO A N 1
ATOM 739 C CA . PRO A 1 99 ? 12.510 -4.473 -18.414 1.00 77.12 99 PRO A CA 1
ATOM 740 C C . PRO A 1 99 ? 11.943 -5.441 -19.463 1.00 77.12 99 PRO A C 1
ATOM 742 O O . PRO A 1 99 ? 12.007 -6.663 -19.271 1.00 77.12 99 PRO A O 1
ATOM 745 N N . PRO A 1 100 ? 11.416 -4.927 -20.588 1.00 75.31 100 PRO A N 1
ATOM 746 C CA . PRO A 1 100 ? 10.965 -5.782 -21.671 1.00 75.31 100 PRO A CA 1
ATOM 747 C C . PRO A 1 100 ? 12.106 -6.713 -22.108 1.00 75.31 100 PRO A C 1
ATOM 749 O O . PRO A 1 100 ? 13.271 -6.296 -22.100 1.00 75.31 100 PRO A O 1
ATOM 752 N N . PRO A 1 101 ? 11.801 -7.965 -22.497 1.00 72.06 101 PRO A N 1
ATOM 753 C CA . PRO A 1 101 ? 12.822 -8.927 -22.885 1.00 72.06 101 PRO A CA 1
ATOM 754 C C . PRO A 1 101 ? 13.688 -8.329 -23.995 1.00 72.06 101 PRO A C 1
ATOM 756 O O . PRO A 1 101 ? 13.199 -7.928 -25.055 1.00 72.06 101 PRO A O 1
ATOM 759 N N . SER A 1 102 ? 14.989 -8.228 -23.735 1.00 65.31 102 SER A N 1
ATOM 760 C CA . SER A 1 102 ? 15.945 -7.625 -24.651 1.00 65.31 102 SER A CA 1
ATOM 761 C C . SER A 1 102 ? 15.976 -8.419 -25.960 1.00 65.31 102 SER A C 1
ATOM 763 O O . SER A 1 102 ? 16.377 -9.579 -26.013 1.00 65.31 102 SER A O 1
ATOM 765 N N . ARG A 1 103 ? 15.585 -7.779 -27.071 1.00 56.66 103 ARG A N 1
ATOM 766 C CA . ARG A 1 103 ? 15.647 -8.333 -28.441 1.00 56.66 103 ARG A CA 1
ATOM 767 C C . ARG A 1 103 ? 17.091 -8.430 -28.973 1.00 56.66 103 ARG A C 1
ATOM 769 O O . ARG A 1 103 ? 17.342 -8.220 -30.157 1.00 56.66 103 ARG A O 1
ATOM 776 N N . LEU A 1 104 ? 18.060 -8.709 -28.108 1.00 54.59 104 LEU A N 1
ATOM 777 C CA . LEU A 1 104 ? 19.495 -8.674 -28.390 1.00 54.59 104 LEU A CA 1
ATOM 778 C C . LEU A 1 104 ? 20.151 -9.981 -27.943 1.00 54.59 104 LEU A C 1
ATOM 780 O O . LEU A 1 104 ? 21.009 -10.013 -27.076 1.00 54.59 104 LEU A O 1
ATOM 784 N N . MET A 1 105 ? 19.736 -11.080 -28.568 1.00 51.16 105 MET A N 1
ATOM 785 C CA . MET A 1 105 ? 20.529 -12.316 -28.612 1.00 51.16 105 MET A CA 1
ATOM 786 C C . MET A 1 105 ? 20.401 -13.037 -29.966 1.00 51.16 105 MET A C 1
ATOM 788 O O . MET A 1 105 ? 20.657 -14.228 -30.094 1.00 51.16 105 MET A O 1
ATOM 792 N N . ARG A 1 106 ? 20.010 -12.300 -31.018 1.00 52.22 106 ARG A N 1
ATOM 793 C CA . ARG A 1 106 ? 20.005 -12.767 -32.415 1.00 52.22 106 ARG A CA 1
ATOM 794 C C . ARG A 1 106 ? 20.921 -11.895 -33.273 1.00 52.22 106 ARG A C 1
ATOM 796 O O . ARG A 1 106 ? 20.495 -11.379 -34.300 1.00 52.22 106 ARG A O 1
ATOM 803 N N . ARG A 1 107 ? 22.152 -11.652 -32.825 1.00 54.75 107 ARG A N 1
ATOM 804 C CA . ARG A 1 107 ? 23.194 -11.011 -33.645 1.00 54.75 107 ARG A CA 1
ATOM 805 C C . ARG A 1 107 ? 24.605 -11.489 -33.308 1.00 54.75 107 ARG A C 1
ATOM 807 O O . ARG A 1 107 ? 25.529 -10.718 -33.439 1.00 54.75 107 ARG A O 1
ATOM 814 N N . GLU A 1 108 ? 24.799 -12.751 -32.941 1.00 50.22 108 GLU A N 1
ATOM 815 C CA . GLU A 1 108 ? 26.156 -13.321 -32.888 1.00 50.22 108 GLU A CA 1
ATOM 816 C C . GLU A 1 108 ? 26.138 -14.796 -33.279 1.00 50.22 108 GLU A C 1
ATOM 818 O O . GLU A 1 108 ? 26.238 -15.665 -32.425 1.00 50.22 108 GLU A O 1
ATOM 823 N N . ARG A 1 109 ? 25.946 -15.065 -34.576 1.00 51.06 109 ARG A N 1
ATOM 824 C CA . ARG A 1 109 ? 26.566 -16.179 -35.319 1.00 51.06 109 ARG A CA 1
ATOM 825 C C . ARG A 1 109 ? 26.567 -15.785 -36.796 1.00 51.06 109 ARG A C 1
ATOM 827 O O . ARG A 1 109 ? 25.562 -15.940 -37.489 1.00 51.06 109 ARG A O 1
ATOM 834 N N . SER A 1 110 ? 27.658 -15.195 -37.256 1.00 58.06 110 SER A N 1
ATOM 835 C CA . SER A 1 110 ? 28.028 -15.114 -38.671 1.00 58.06 110 SER A CA 1
ATOM 836 C C . SER A 1 110 ? 29.516 -15.374 -38.763 1.00 58.06 110 SER A C 1
ATOM 838 O O . SER A 1 110 ? 30.224 -14.883 -37.856 1.00 58.06 110 SER A O 1
#

Mean predicted aligned error: 14.89 Å

Solvent-accessible surface area (backbone atoms only — not comparable to full-atom values): 7818 Å² total; per-residue (Å²): 134,89,85,84,92,82,81,83,87,79,94,80,87,86,76,83,82,71,77,76,75,72,88,78,65,85,67,75,85,69,81,81,78,67,67,89,80,54,66,99,76,46,85,58,70,49,74,51,78,48,79,43,57,85,78,72,35,75,64,68,88,84,62,80,69,69,58,89,96,41,68,66,71,70,50,76,45,79,74,44,60,42,97,87,60,15,32,32,31,33,35,42,38,31,66,45,70,78,76,76,83,76,92,76,83,85,82,85,87,130

Foldseek 3Di:
DDDDDDDDDDDDDDDPPPPPPPPPDPDPCDPDDPPVPDDLFDQAKDKDKDFDDAPNAQDCPPDFDDDVPDTADKDKDQPDHDPVNGGGMMMMIGHGDDPDPDPPPPPPDD

Nearest PDB structures (foldseek):
  5hyc-assembly1_B  TM=4.948E-01  e=3.210E+00  Pyricularia oryzae 70-15
  3duh-assembly1_A  TM=2.897E-01  e=6.147E+00  Homo sapiens

Secondary structure (DSSP, 8-state):
----------------------------------GGGS-TT--S-EEEEEE--TTT-S-STT----BTTB----EEEEEEE-TTS-EEEEEEEEPPPPPPPPS-SSS---

Radius of gyration: 27.11 Å; Cα contacts (8 Å, |Δi|>4): 110; chains: 1; bounding box: 82×64×60 Å

pLDDT: mean 72.5, std 21.11, range [36.53, 97.69]